Protein AF-A0AAD9Y2F9-F1 (afdb_monomer)

Foldseek 3Di:
DDPDDDDDDPCPPPQWDQAPQPRHTDDYVVPDPDPRPDDDDPDPPPPCPPPPVPPPPPLPDDLVPDQDCPPPNNVVVCVVVVDHDHDPVCVVVVPPPPPPVVPPPVPPVVPD

Nearest PDB structures (foldseek):
  6exn-assembly1_c  TM=2.041E-01  e=1.389E+00  Saccharomyces cerevisiae S288C

Radius of gyration: 29.52 Å; Cα contacts (8 Å, |Δi|>4): 53; chains: 1; bounding box: 47×74×74 Å

Sequence (112 aa):
MDLSAATKGNDKKPWNPKCYNCEKIGHIAKDCRQPKKFGWKPVPERTKQASIATKTPHASLSWTGCYDDKCPTHLSDKEATGHWPTNKTLAMASRANSKLVRKTTEQLDEML

Secondary structure (DSSP, 8-state):
----------------PBPTTT--BSS-GGG--S--SS--PPPP-------------GGGS-GGG---TT-TTTHHHHHHH------TTGGGTTTSSSSSTTSSSSSSSS--

Mean predicted aligned error: 20.19 Å

Solvent-accessible surface area (backbone atoms only — not comparable to full-atom values): 7982 Å² total; per-residue (Å²): 136,87,86,80,79,86,78,79,80,79,84,74,70,83,87,63,45,61,11,83,59,79,68,47,69,74,38,46,53,89,75,50,89,64,81,76,74,71,69,91,67,81,70,75,76,75,74,77,72,67,78,74,69,72,76,69,56,77,85,80,53,58,68,91,75,58,67,62,90,81,38,82,90,44,39,70,66,36,68,75,64,74,65,79,68,76,60,77,77,55,72,74,60,72,80,77,68,78,80,67,74,68,68,66,69,71,68,66,70,80,77,115

Organism: Colletotrichum kahawae (NCBI:txid34407)

Structure (mmCIF, N/CA/C/O backbone):
data_AF-A0AAD9Y2F9-F1
#
_entry.id   AF-A0AAD9Y2F9-F1
#
loop_
_atom_site.group_PDB
_atom_site.id
_atom_site.type_symbol
_atom_site.label_atom_id
_atom_site.label_alt_id
_atom_site.label_comp_id
_atom_site.label_asym_id
_atom_site.label_entity_id
_atom_site.label_seq_id
_atom_site.pdbx_PDB_ins_code
_atom_site.Cartn_x
_atom_site.Cartn_y
_atom_site.Cartn_z
_atom_site.occupancy
_atom_site.B_iso_or_equiv
_atom_site.auth_seq_id
_atom_site.auth_comp_id
_atom_site.auth_asym_id
_atom_site.auth_atom_id
_atom_site.pdbx_PD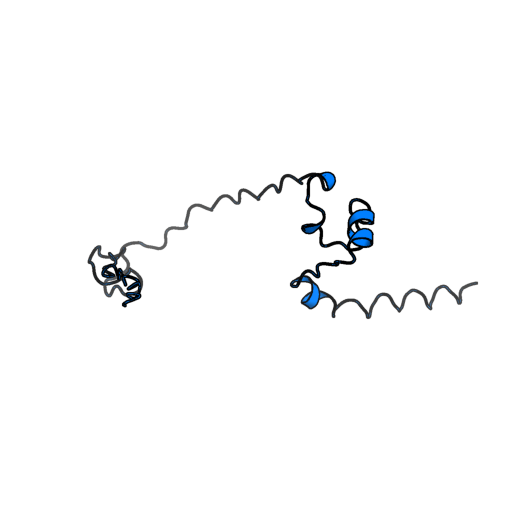B_model_num
ATOM 1 N N . MET A 1 1 ? -10.440 -57.026 0.650 1.00 55.41 1 MET A N 1
ATOM 2 C CA . MET A 1 1 ? -10.308 -56.628 2.066 1.00 55.41 1 MET A CA 1
ATOM 3 C C . MET A 1 1 ? -9.836 -55.180 2.115 1.00 55.41 1 MET A C 1
ATOM 5 O O . MET A 1 1 ? -9.142 -54.753 1.205 1.00 55.41 1 MET A O 1
ATOM 9 N N . ASP A 1 2 ? -10.340 -54.456 3.105 1.00 51.34 2 ASP A N 1
ATOM 10 C CA . ASP A 1 2 ? -10.613 -53.015 3.196 1.00 51.34 2 ASP A CA 1
ATOM 11 C C . ASP A 1 2 ? -9.397 -52.065 3.078 1.00 51.34 2 ASP A C 1
ATOM 13 O O . ASP A 1 2 ? -8.399 -52.244 3.771 1.00 51.34 2 ASP A O 1
ATOM 17 N N . LEU A 1 3 ? -9.499 -51.024 2.239 1.00 60.16 3 LEU A N 1
ATOM 18 C CA . LEU A 1 3 ? -8.598 -49.860 2.227 1.00 60.16 3 LEU A CA 1
ATOM 19 C C . LEU A 1 3 ? -9.332 -48.697 2.901 1.00 60.16 3 LEU A C 1
ATOM 21 O O . LEU A 1 3 ? -10.002 -47.895 2.249 1.00 60.16 3 LEU A O 1
ATOM 25 N N . SER A 1 4 ? -9.253 -48.655 4.227 1.00 60.12 4 SER A N 1
ATOM 26 C CA . SER A 1 4 ? -9.994 -47.708 5.052 1.00 60.12 4 SER A CA 1
ATOM 27 C C . SER A 1 4 ? -9.551 -46.261 4.794 1.00 60.12 4 SER A C 1
ATOM 29 O O . SER A 1 4 ? -8.368 -45.919 4.807 1.00 60.12 4 SER A O 1
ATOM 31 N N . ALA A 1 5 ? -10.545 -45.414 4.532 1.00 62.38 5 ALA A N 1
ATOM 32 C CA . ALA A 1 5 ? -10.428 -44.017 4.147 1.00 62.38 5 ALA A CA 1
ATOM 33 C C . ALA A 1 5 ? -9.750 -43.145 5.220 1.00 62.38 5 ALA A C 1
ATOM 35 O O . ALA A 1 5 ? -10.161 -43.119 6.379 1.00 62.38 5 ALA A O 1
ATOM 36 N N . ALA A 1 6 ? -8.758 -42.351 4.812 1.00 65.25 6 ALA A N 1
ATOM 37 C CA . ALA A 1 6 ? -8.158 -41.317 5.648 1.00 65.25 6 ALA A CA 1
ATOM 38 C C . ALA A 1 6 ? -9.165 -40.180 5.908 1.00 65.25 6 ALA A C 1
ATOM 40 O O . ALA A 1 6 ? -9.366 -39.290 5.076 1.00 65.25 6 ALA A O 1
ATOM 41 N N . THR A 1 7 ? -9.796 -40.184 7.080 1.00 61.94 7 THR A N 1
ATOM 42 C CA . THR A 1 7 ? -10.616 -39.072 7.570 1.00 61.94 7 THR A CA 1
ATOM 43 C C . THR A 1 7 ? -9.715 -37.884 7.919 1.00 61.94 7 THR A C 1
ATOM 45 O O . THR A 1 7 ? -9.055 -37.879 8.956 1.00 61.94 7 THR A O 1
ATOM 48 N N . LYS A 1 8 ? -9.673 -36.856 7.061 1.00 61.62 8 LYS A N 1
ATOM 49 C CA . LYS A 1 8 ? -9.057 -35.561 7.395 1.00 61.62 8 LYS A CA 1
ATOM 50 C C . LYS A 1 8 ? -9.873 -34.897 8.510 1.00 61.62 8 LYS A C 1
ATOM 52 O O . LYS A 1 8 ? -10.999 -34.450 8.277 1.00 61.62 8 LYS A O 1
ATOM 57 N N . GLY A 1 9 ? -9.305 -34.863 9.714 1.00 59.47 9 GLY A N 1
ATOM 58 C CA . GLY A 1 9 ? -9.855 -34.161 10.870 1.00 59.47 9 GLY A CA 1
ATOM 59 C C . GLY A 1 9 ? -10.102 -32.694 10.534 1.00 59.47 9 GLY A C 1
ATOM 60 O O . GLY A 1 9 ? -9.222 -31.987 10.052 1.00 59.47 9 GLY A O 1
ATOM 61 N N . ASN A 1 10 ? -11.341 -32.248 10.720 1.00 68.75 10 ASN A N 1
ATOM 62 C CA . ASN A 1 10 ? -11.698 -30.841 10.632 1.00 68.75 10 ASN A CA 1
ATOM 63 C C . ASN A 1 10 ? -11.527 -30.236 12.027 1.00 68.75 10 ASN A C 1
ATOM 65 O O . ASN A 1 10 ? -12.506 -30.094 12.761 1.00 68.75 10 ASN A O 1
ATOM 69 N N . ASP A 1 11 ? -10.297 -29.872 12.385 1.00 71.12 11 ASP A N 1
ATOM 70 C CA . ASP A 1 11 ? -9.984 -29.145 13.619 1.00 71.12 11 ASP A CA 1
ATOM 71 C C . ASP A 1 11 ? -10.471 -27.692 13.515 1.00 71.12 11 ASP A C 1
ATOM 73 O O . ASP A 1 11 ? -9.701 -26.733 13.406 1.00 71.12 11 ASP A O 1
ATOM 77 N N . LYS A 1 12 ? -11.793 -27.498 13.501 1.00 71.81 12 LYS A N 1
ATOM 78 C CA . LYS A 1 12 ? -12.400 -26.169 13.563 1.00 71.81 12 LYS A CA 1
ATOM 79 C C . LYS A 1 12 ? -12.254 -25.655 14.990 1.00 71.81 12 LYS A C 1
ATOM 81 O O . LYS A 1 12 ? -13.167 -25.791 15.802 1.00 71.81 12 LYS A O 1
ATOM 86 N N . LYS A 1 13 ? -11.089 -25.082 15.308 1.00 78.12 13 LYS A N 1
ATOM 87 C CA . LYS A 1 13 ? -10.874 -24.387 16.582 1.00 78.12 13 LYS A CA 1
ATOM 88 C C . LYS A 1 13 ? -12.028 -23.392 16.786 1.00 78.12 13 LYS A C 1
ATOM 90 O O . LYS A 1 13 ? -12.281 -22.590 15.882 1.00 78.12 13 LYS A O 1
ATOM 95 N N . PRO A 1 14 ? -12.722 -23.412 17.937 1.00 78.12 14 PRO A N 1
ATOM 96 C CA . PRO A 1 14 ? -13.829 -22.498 18.174 1.00 78.12 14 PRO A CA 1
ATOM 97 C C . PRO A 1 14 ? -13.333 -21.048 18.095 1.00 78.12 14 PRO A C 1
ATOM 99 O O . PRO A 1 14 ? -12.415 -20.640 18.815 1.00 78.12 14 PRO A O 1
ATOM 102 N N . TRP A 1 15 ? -13.917 -20.278 17.174 1.00 83.88 15 TRP A N 1
ATOM 103 C CA . TRP A 1 15 ? -13.585 -18.874 16.945 1.00 83.88 15 TRP A CA 1
ATOM 104 C C . TRP A 1 15 ? -14.211 -18.007 18.040 1.00 83.88 15 TRP A C 1
ATOM 106 O O . TRP A 1 15 ? -15.377 -17.635 17.968 1.00 83.88 15 TRP A O 1
ATOM 116 N N . ASN A 1 16 ? -13.413 -17.683 19.057 1.00 90.06 16 ASN A N 1
ATOM 117 C CA . ASN A 1 16 ? -13.794 -16.804 20.163 1.00 90.06 16 ASN A CA 1
ATOM 118 C C . ASN A 1 16 ? -12.828 -15.609 20.236 1.00 90.06 16 ASN A C 1
ATOM 120 O O . ASN A 1 16 ? -11.913 -15.607 21.063 1.00 90.06 16 ASN A O 1
ATOM 124 N N . PRO A 1 17 ? -12.966 -14.600 19.357 1.00 93.50 17 PRO A N 1
ATOM 125 C CA . PRO A 1 17 ? -12.088 -13.438 19.368 1.00 93.50 17 PRO A CA 1
ATOM 126 C C . PRO A 1 17 ? -12.342 -12.589 20.617 1.00 93.50 17 PRO A C 1
ATOM 128 O O . PRO A 1 17 ? -13.488 -12.420 21.041 1.00 93.50 17 PRO A O 1
ATOM 131 N N . LYS A 1 18 ? -11.272 -12.031 21.191 1.00 95.56 18 LYS A N 1
ATOM 132 C CA . LYS A 1 18 ? -11.344 -11.021 22.253 1.00 95.56 18 LYS A CA 1
ATOM 133 C C . LYS A 1 18 ? -11.424 -9.632 21.619 1.00 95.56 18 LYS A C 1
ATOM 135 O O . LYS A 1 18 ? -10.593 -9.272 20.787 1.00 95.56 18 LYS A O 1
ATOM 140 N N . CYS A 1 19 ? -12.399 -8.833 22.030 1.00 94.94 19 CYS A N 1
ATOM 141 C CA . CYS A 1 19 ? -12.559 -7.468 21.557 1.00 94.94 19 CYS A CA 1
ATOM 142 C C . CYS A 1 19 ? -11.462 -6.555 22.122 1.00 94.94 19 CYS A C 1
ATOM 144 O O . CYS A 1 19 ? -11.339 -6.405 23.333 1.00 94.94 19 CYS A O 1
ATOM 146 N N . TYR A 1 20 ? -10.712 -5.866 21.260 1.00 92.75 20 TYR A N 1
ATOM 147 C CA . TYR A 1 20 ? -9.666 -4.924 21.691 1.00 92.75 20 TYR A CA 1
ATOM 148 C C . TYR A 1 20 ? -10.204 -3.602 22.267 1.00 92.75 20 TYR A C 1
ATOM 150 O O . TYR A 1 20 ? -9.432 -2.816 22.803 1.00 92.75 20 TYR A O 1
ATOM 158 N N . ASN A 1 21 ? -11.512 -3.334 22.156 1.00 93.12 21 ASN A N 1
ATOM 159 C CA . ASN A 1 21 ? -12.131 -2.126 22.712 1.00 93.12 21 ASN A CA 1
ATOM 160 C C . ASN A 1 21 ? -12.667 -2.346 24.138 1.00 93.12 21 ASN A C 1
ATOM 162 O O . ASN A 1 21 ? -12.440 -1.530 25.028 1.00 93.12 21 ASN A O 1
ATOM 166 N N . CYS A 1 22 ? -13.395 -3.444 24.365 1.00 94.25 22 CYS A N 1
ATOM 167 C CA . CYS A 1 22 ? -14.058 -3.720 25.643 1.00 94.25 22 CYS A CA 1
ATOM 168 C C . CYS A 1 22 ? -13.602 -4.998 26.349 1.00 94.25 22 CYS A C 1
ATOM 170 O O . CYS A 1 22 ? -14.128 -5.304 27.415 1.00 94.25 22 CYS A O 1
ATOM 172 N N . GLU A 1 23 ? -12.670 -5.742 25.754 1.00 92.62 23 GLU A N 1
ATOM 173 C CA . GLU A 1 23 ? -12.050 -6.952 26.310 1.00 92.62 23 GLU A CA 1
ATOM 174 C C . GLU A 1 23 ? -12.980 -8.158 26.492 1.00 92.62 23 GLU A C 1
ATOM 176 O O . GLU A 1 23 ? -12.537 -9.210 26.953 1.00 92.62 23 GLU A O 1
ATOM 181 N N . LYS A 1 24 ? -14.240 -8.050 26.058 1.00 94.31 24 LYS A N 1
ATOM 182 C CA . LYS A 1 24 ? -15.203 -9.157 26.025 1.00 94.31 24 LYS A CA 1
ATOM 183 C C . LYS A 1 24 ? -14.942 -10.075 24.829 1.00 94.31 24 LYS A C 1
ATOM 185 O O . LYS A 1 24 ? -14.500 -9.620 23.774 1.00 94.31 24 LYS A O 1
ATOM 190 N N . ILE A 1 25 ? -15.235 -11.363 24.989 1.00 94.75 25 ILE A N 1
ATOM 191 C CA . ILE A 1 25 ? -15.125 -12.367 23.922 1.00 94.75 25 ILE A CA 1
ATOM 192 C C . ILE A 1 25 ? -16.372 -12.395 23.022 1.00 94.75 25 ILE A C 1
ATOM 194 O O . ILE A 1 25 ? -17.422 -11.861 23.384 1.00 94.75 25 ILE A O 1
ATOM 198 N N . GLY A 1 26 ? -16.248 -13.009 21.843 1.00 94.62 26 GLY A N 1
ATOM 199 C CA . GLY A 1 26 ? -17.351 -13.250 20.902 1.00 94.62 26 GLY A CA 1
ATOM 200 C C . GLY A 1 26 ? -17.498 -12.203 19.793 1.00 94.62 26 GLY A C 1
ATOM 201 O O . GLY A 1 26 ? -18.324 -12.371 18.905 1.00 94.62 26 GLY A O 1
ATOM 202 N N . HIS A 1 27 ? -16.690 -11.139 19.808 1.00 95.44 27 HIS A N 1
ATOM 203 C CA . HIS A 1 27 ? -16.634 -10.139 18.738 1.00 95.44 27 HIS A CA 1
ATOM 204 C C . HIS A 1 27 ? -15.256 -9.463 18.683 1.00 95.44 27 HIS A C 1
ATOM 206 O O . HIS A 1 27 ? -14.490 -9.499 19.647 1.00 95.44 27 HIS A O 1
ATOM 212 N N . ILE A 1 28 ? -14.937 -8.821 17.558 1.00 95.00 28 ILE A N 1
ATOM 213 C CA . ILE A 1 28 ? -13.736 -7.984 17.400 1.00 95.00 28 ILE A CA 1
ATOM 214 C C . ILE A 1 28 ? -14.073 -6.505 17.635 1.00 95.00 28 ILE A C 1
ATOM 216 O O . ILE A 1 28 ? -15.235 -6.113 17.638 1.00 95.00 28 ILE A O 1
ATOM 220 N N . ALA A 1 29 ? -13.059 -5.645 17.786 1.00 93.38 29 ALA A N 1
ATOM 221 C CA . ALA A 1 29 ? -13.259 -4.211 18.046 1.00 93.38 29 ALA A CA 1
ATOM 222 C C . ALA A 1 29 ? -14.115 -3.483 16.989 1.00 93.38 29 ALA A C 1
ATOM 224 O O . ALA A 1 29 ? -14.738 -2.475 17.312 1.00 93.38 29 ALA A O 1
ATOM 225 N N . LYS A 1 30 ? -14.173 -4.007 15.755 1.00 91.38 30 LYS A N 1
ATOM 226 C CA . LYS A 1 30 ? -15.007 -3.483 14.663 1.00 91.38 30 LYS A CA 1
ATOM 227 C C . LYS A 1 30 ? -16.510 -3.609 14.948 1.00 91.38 30 LYS A C 1
ATOM 229 O O . LYS A 1 30 ? -17.252 -2.701 14.600 1.00 91.38 30 LYS A O 1
ATOM 23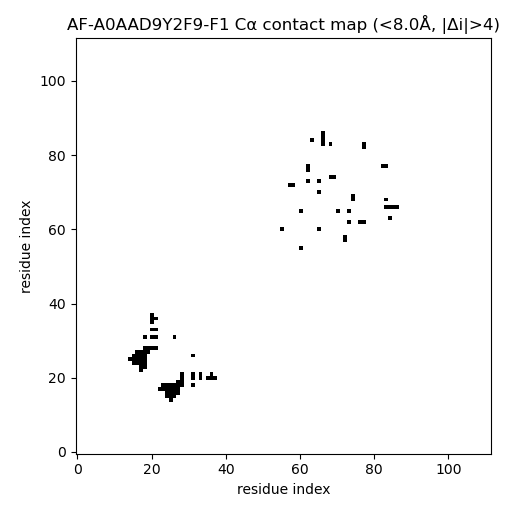4 N N . ASP A 1 31 ? -16.926 -4.684 15.615 1.00 94.56 31 ASP A N 1
ATOM 235 C CA . ASP A 1 31 ? -18.333 -4.995 15.910 1.00 94.56 31 ASP A CA 1
ATOM 236 C C . ASP A 1 31 ? -18.732 -4.597 17.345 1.00 94.56 31 ASP A C 1
ATOM 238 O O . ASP A 1 31 ? -19.791 -4.969 17.854 1.00 94.56 31 ASP A O 1
ATOM 242 N N . CYS A 1 32 ? -17.867 -3.858 18.048 1.00 94.56 32 CYS A N 1
ATOM 243 C CA . CYS A 1 32 ? -18.111 -3.454 19.425 1.00 94.56 32 CYS A CA 1
ATOM 244 C C . CYS A 1 32 ? -19.157 -2.332 19.495 1.00 94.56 32 CYS A C 1
ATOM 246 O O . CYS A 1 32 ? -18.963 -1.262 18.927 1.00 94.56 32 CYS A O 1
ATOM 248 N N . ARG A 1 33 ? -20.234 -2.545 20.263 1.00 94.56 33 ARG A N 1
ATOM 249 C CA . ARG A 1 33 ? -21.292 -1.538 20.492 1.00 94.56 33 ARG A CA 1
ATOM 250 C C . ARG A 1 33 ? -20.910 -0.434 21.486 1.00 94.56 33 ARG A C 1
ATOM 252 O O . ARG A 1 33 ? -21.650 0.529 21.638 1.00 94.56 33 ARG A O 1
ATOM 259 N N . GLN A 1 34 ? -19.799 -0.586 22.208 1.00 93.38 34 GLN A N 1
ATOM 260 C CA . GLN A 1 34 ? -19.326 0.423 23.160 1.00 93.38 34 GLN A CA 1
ATOM 261 C C . GLN A 1 34 ? -18.563 1.539 22.433 1.00 93.38 34 GLN A C 1
ATOM 263 O O . GLN A 1 34 ? -17.929 1.263 21.411 1.00 93.38 34 GLN A O 1
ATOM 268 N N . PRO A 1 35 ? -18.557 2.779 22.962 1.00 90.88 35 PRO A N 1
ATOM 269 C CA . PRO A 1 35 ? -17.735 3.849 22.404 1.00 90.88 35 PRO A CA 1
ATOM 270 C C . PRO A 1 35 ? -16.259 3.429 22.361 1.00 90.88 35 PRO A C 1
ATOM 272 O O . PRO A 1 35 ? -15.794 2.632 23.183 1.00 90.88 35 PRO A O 1
ATOM 275 N N . LYS A 1 36 ? -15.517 3.935 21.372 1.00 86.12 36 LYS A N 1
ATOM 276 C CA . LYS A 1 36 ? -14.095 3.615 21.194 1.00 86.12 36 LYS A CA 1
ATOM 277 C C . LYS A 1 36 ? -13.300 4.189 22.370 1.00 86.12 36 LYS A C 1
ATOM 279 O O . LYS A 1 36 ? -13.190 5.404 22.491 1.00 86.12 36 LYS A O 1
ATOM 284 N N . LYS A 1 37 ? -12.742 3.325 23.224 1.00 82.81 37 LYS A N 1
ATOM 285 C CA . LYS A 1 37 ? -11.901 3.728 24.366 1.00 82.81 37 LYS A CA 1
ATOM 286 C C . LYS A 1 37 ? -10.549 4.279 23.922 1.00 82.81 37 LYS A C 1
ATOM 288 O O . LYS A 1 37 ? -9.991 5.160 24.565 1.00 82.81 37 LYS A O 1
ATOM 293 N N . PHE A 1 38 ? -10.021 3.753 22.821 1.00 74.75 38 PHE A N 1
ATOM 294 C CA . PHE A 1 38 ? -8.772 4.218 22.239 1.00 74.75 38 PHE A CA 1
ATOM 295 C C . PHE A 1 38 ? -9.083 5.207 21.117 1.00 74.75 38 PHE A C 1
ATOM 297 O O . PHE A 1 38 ? -9.597 4.825 20.063 1.00 74.75 38 PHE A O 1
ATOM 304 N N . GLY A 1 39 ? -8.772 6.483 21.356 1.00 78.31 39 GLY A N 1
ATOM 305 C CA . GLY A 1 39 ? -8.651 7.469 20.287 1.00 78.31 39 GLY A CA 1
ATOM 306 C C . GLY A 1 39 ? -7.592 7.016 19.284 1.00 78.31 39 GLY A C 1
ATOM 307 O O . GLY A 1 39 ? -6.680 6.262 19.634 1.00 78.31 39 GLY A O 1
ATOM 308 N N . TRP A 1 40 ? -7.731 7.436 18.027 1.00 77.62 40 TRP A N 1
ATOM 309 C CA . TRP A 1 40 ? -6.737 7.144 17.002 1.00 77.62 40 TRP A CA 1
ATOM 310 C C . TRP A 1 40 ? -5.390 7.711 17.457 1.00 77.62 40 TRP A C 1
ATOM 312 O O . TRP A 1 40 ? -5.201 8.923 17.517 1.00 77.62 40 TRP A O 1
ATOM 322 N N . LYS A 1 41 ? -4.475 6.826 17.849 1.00 74.75 41 LYS A N 1
ATOM 323 C CA . LYS A 1 41 ? -3.086 7.192 18.085 1.00 74.75 41 LYS A CA 1
ATOM 324 C C . LYS A 1 41 ? -2.408 7.125 16.723 1.00 74.75 41 LYS A C 1
ATOM 326 O O . LYS A 1 41 ? -2.539 6.073 16.086 1.00 74.75 41 LYS A O 1
ATOM 331 N N . PRO A 1 42 ? -1.713 8.176 16.260 1.00 77.38 42 PRO A N 1
ATOM 332 C CA . PRO A 1 42 ? -0.866 8.020 15.092 1.00 77.38 42 PRO A CA 1
ATOM 333 C C . PRO A 1 42 ? 0.092 6.868 15.397 1.00 77.38 42 PRO A C 1
ATOM 335 O O . PRO A 1 42 ? 0.778 6.867 16.421 1.00 77.38 42 PRO A O 1
ATOM 338 N N . VAL A 1 43 ? 0.056 5.832 14.559 1.00 71.94 43 VAL A N 1
ATOM 339 C CA . VAL A 1 43 ? 1.061 4.768 14.608 1.00 71.94 43 VAL A CA 1
ATOM 340 C C . VAL A 1 43 ? 2.404 5.488 14.477 1.00 71.94 43 VAL A C 1
ATOM 342 O O . VAL A 1 43 ? 2.512 6.305 13.557 1.00 71.94 43 VAL A O 1
ATOM 345 N N . PRO A 1 44 ? 3.384 5.271 15.385 1.00 75.56 44 PRO A N 1
ATOM 346 C CA . PRO A 1 44 ? 4.695 5.889 15.236 1.00 75.56 44 PRO A CA 1
ATOM 347 C C . PRO A 1 44 ? 5.156 5.593 13.820 1.00 75.56 44 PRO A C 1
ATOM 349 O O . PRO A 1 44 ? 5.019 4.448 13.375 1.00 75.56 44 PRO A O 1
ATOM 352 N N . GLU A 1 45 ? 5.562 6.646 13.107 1.00 73.62 45 GLU A N 1
ATOM 353 C CA . GLU A 1 45 ? 5.890 6.574 11.692 1.00 73.62 45 GLU A CA 1
ATOM 354 C C . GLU A 1 45 ? 6.728 5.322 11.494 1.00 73.62 45 GLU A C 1
ATOM 356 O O . GLU A 1 45 ? 7.789 5.187 12.103 1.00 73.62 45 GLU A O 1
ATOM 361 N N . ARG A 1 46 ? 6.181 4.337 10.764 1.00 68.88 46 ARG A N 1
ATOM 362 C CA . ARG A 1 46 ? 6.931 3.137 10.412 1.00 68.88 46 ARG A CA 1
ATOM 363 C C . ARG A 1 46 ? 8.087 3.699 9.624 1.00 68.88 46 ARG A C 1
ATOM 365 O O . ARG A 1 46 ? 7.879 4.022 8.453 1.00 68.88 46 ARG A O 1
ATOM 372 N N . THR A 1 47 ? 9.232 3.892 10.281 1.00 64.94 47 THR A N 1
ATOM 373 C CA . THR A 1 47 ? 10.438 4.406 9.659 1.00 64.94 47 THR A CA 1
ATOM 374 C C . THR A 1 47 ? 10.554 3.579 8.412 1.00 64.94 47 THR A C 1
ATOM 376 O O . THR A 1 47 ? 10.643 2.349 8.497 1.00 64.94 47 THR A O 1
ATOM 379 N N . LYS A 1 48 ? 10.369 4.221 7.257 1.00 64.19 48 LYS A N 1
ATOM 380 C CA . LYS A 1 48 ? 10.569 3.573 5.978 1.00 64.19 48 LYS A CA 1
ATOM 381 C C . LYS A 1 48 ? 12.057 3.292 5.990 1.00 64.19 48 LYS A C 1
ATOM 383 O O . LYS A 1 48 ? 12.853 4.108 5.544 1.00 64.19 48 LYS A O 1
ATOM 388 N N . GLN A 1 49 ? 12.440 2.167 6.582 1.00 63.97 49 GLN A N 1
ATOM 389 C CA . GLN A 1 49 ? 13.632 1.461 6.200 1.00 63.97 49 GLN A CA 1
ATOM 390 C C . GLN A 1 49 ? 13.333 1.158 4.747 1.00 63.97 49 GLN A C 1
ATOM 392 O O . GLN A 1 49 ? 12.640 0.191 4.425 1.00 63.97 49 GLN A O 1
ATOM 397 N N . ALA A 1 50 ? 13.706 2.110 3.886 1.00 61.31 50 ALA A N 1
ATOM 398 C CA . ALA A 1 50 ? 13.810 1.877 2.474 1.00 61.31 50 ALA A CA 1
ATOM 399 C C . ALA A 1 50 ? 14.535 0.548 2.418 1.00 61.31 50 ALA A C 1
ATOM 401 O O . ALA A 1 50 ? 15.601 0.402 3.023 1.00 61.31 50 ALA A O 1
ATOM 402 N N . SER A 1 51 ? 13.889 -0.450 1.829 1.00 61.19 51 SER A N 1
ATOM 403 C CA . SER A 1 51 ? 14.588 -1.648 1.437 1.00 61.19 51 SER A CA 1
ATOM 404 C C . SER A 1 51 ? 15.683 -1.117 0.530 1.00 61.19 51 SER A C 1
ATOM 406 O O . SER A 1 51 ? 15.434 -0.802 -0.633 1.00 61.19 51 SER A O 1
ATOM 408 N N . ILE A 1 52 ? 16.866 -0.882 1.097 1.00 60.94 52 ILE A N 1
ATOM 409 C CA . ILE A 1 52 ? 18.085 -0.737 0.339 1.00 60.94 52 ILE A CA 1
ATOM 410 C C . ILE A 1 52 ? 18.177 -2.130 -0.239 1.00 60.94 52 ILE A C 1
ATOM 412 O O . ILE A 1 52 ? 18.628 -3.061 0.421 1.00 60.94 52 ILE A O 1
ATOM 416 N N . ALA A 1 53 ? 17.563 -2.304 -1.407 1.00 59.91 53 ALA A N 1
ATOM 417 C CA . ALA A 1 53 ? 17.791 -3.446 -2.241 1.00 59.91 53 ALA A CA 1
ATOM 418 C C . ALA A 1 53 ? 19.288 -3.364 -2.486 1.00 59.91 53 ALA A C 1
ATOM 420 O O . ALA A 1 53 ? 19.746 -2.578 -3.318 1.00 59.91 53 ALA A O 1
ATOM 421 N N . THR A 1 54 ? 20.060 -4.065 -1.656 1.00 59.19 54 THR A N 1
ATOM 422 C CA . THR A 1 54 ? 21.449 -4.355 -1.942 1.00 59.19 54 THR A CA 1
ATOM 423 C C . THR A 1 54 ? 21.381 -4.898 -3.345 1.00 59.19 54 THR A C 1
ATOM 425 O O . THR A 1 54 ? 20.713 -5.906 -3.569 1.00 59.19 54 THR A O 1
ATOM 428 N N . LYS A 1 55 ? 21.891 -4.130 -4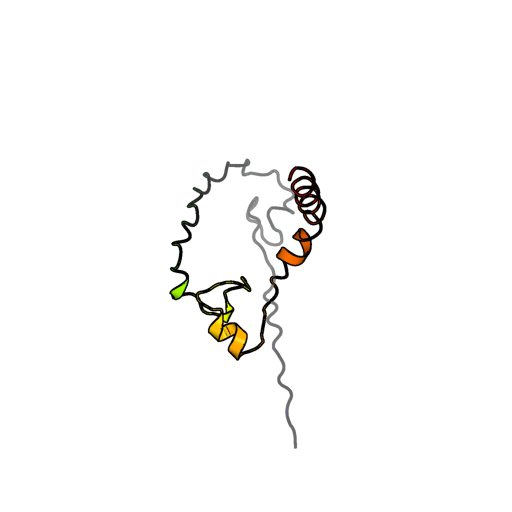.309 1.00 58.28 55 LYS A N 1
ATOM 429 C CA . LYS A 1 55 ? 21.854 -4.507 -5.713 1.00 58.28 55 LYS A CA 1
ATOM 430 C C . LYS A 1 55 ? 22.649 -5.798 -5.778 1.00 58.28 55 LYS A C 1
ATOM 432 O O . LYS A 1 55 ? 23.875 -5.752 -5.799 1.00 58.28 55 LYS A O 1
ATOM 437 N N . THR A 1 56 ? 21.966 -6.934 -5.684 1.00 63.53 56 THR A N 1
ATOM 438 C CA . THR A 1 56 ? 22.567 -8.237 -5.896 1.00 63.53 56 THR A CA 1
ATOM 439 C C . THR A 1 56 ? 23.245 -8.116 -7.252 1.00 63.53 56 THR A C 1
ATOM 441 O O . THR A 1 56 ? 22.566 -7.721 -8.208 1.00 63.53 56 THR A O 1
ATOM 444 N N . PRO A 1 57 ? 24.575 -8.289 -7.336 1.00 73.62 57 PRO A N 1
ATOM 445 C CA . PRO A 1 57 ? 25.263 -8.102 -8.600 1.00 73.62 57 PRO A CA 1
ATOM 446 C C . PRO A 1 57 ? 24.579 -9.000 -9.630 1.00 73.62 57 PRO A C 1
ATOM 448 O O . PRO A 1 57 ? 24.274 -10.148 -9.334 1.00 73.62 57 PRO A O 1
ATOM 451 N N . HIS A 1 58 ? 24.282 -8.470 -10.817 1.00 64.88 58 HIS A N 1
ATOM 452 C CA . HIS A 1 58 ? 23.454 -9.164 -11.815 1.00 64.88 58 HIS A CA 1
ATOM 453 C C . HIS A 1 58 ? 23.969 -10.577 -12.152 1.00 64.88 58 HIS A C 1
ATOM 455 O O . HIS A 1 58 ? 23.181 -11.442 -12.504 1.00 64.88 58 HIS A O 1
ATOM 461 N N . ALA A 1 59 ? 25.272 -10.818 -11.966 1.00 65.81 59 ALA A N 1
ATOM 462 C CA . ALA A 1 59 ? 25.928 -12.112 -12.128 1.00 65.81 59 ALA A CA 1
ATOM 463 C C . ALA A 1 59 ? 25.541 -13.179 -11.083 1.00 65.81 59 ALA A C 1
ATOM 465 O O . ALA A 1 59 ? 25.727 -14.363 -11.342 1.00 65.81 59 ALA A O 1
ATOM 466 N N . SER A 1 60 ? 25.033 -12.801 -9.905 1.00 74.12 60 SER A N 1
ATOM 467 C CA . SER A 1 60 ? 24.613 -13.747 -8.860 1.00 74.12 60 SER A CA 1
ATOM 468 C C . SER A 1 60 ? 23.104 -14.011 -8.840 1.00 74.12 60 SER A C 1
ATOM 470 O O . SER A 1 60 ? 22.617 -14.742 -7.976 1.00 74.12 60 SER A O 1
ATOM 472 N N . LEU A 1 61 ? 22.355 -13.451 -9.796 1.00 71.81 61 LEU A N 1
ATOM 473 C CA . LEU A 1 61 ? 20.965 -13.819 -10.047 1.00 71.81 61 LEU A CA 1
ATOM 474 C C . LEU A 1 61 ? 20.922 -15.038 -10.980 1.00 71.81 61 LEU A C 1
ATOM 476 O O . LEU A 1 61 ? 21.678 -15.132 -11.942 1.00 71.81 61 LEU A O 1
ATOM 480 N N . SER A 1 62 ? 20.020 -15.981 -10.702 1.00 79.12 62 SER A N 1
ATOM 481 C CA . SER A 1 62 ? 19.758 -17.102 -11.613 1.00 79.12 62 SER A CA 1
ATOM 482 C C . SER A 1 62 ? 19.212 -16.584 -12.947 1.00 79.12 62 SER A C 1
ATOM 484 O O . SER A 1 62 ? 18.328 -15.723 -12.954 1.00 79.12 62 SER A O 1
ATOM 486 N N . TRP A 1 63 ? 19.653 -17.165 -14.068 1.00 73.44 63 TRP A N 1
ATOM 487 C CA . TRP A 1 63 ? 19.197 -16.811 -15.422 1.00 73.44 63 TRP A CA 1
ATOM 488 C C . TRP A 1 63 ? 17.666 -16.923 -15.596 1.00 73.44 63 TRP A C 1
ATOM 490 O O . TRP A 1 63 ? 17.064 -16.174 -16.371 1.00 73.44 63 TRP A O 1
ATOM 500 N N . THR A 1 64 ? 17.018 -17.800 -14.817 1.00 78.75 64 THR A N 1
ATOM 501 C CA . THR A 1 64 ? 15.554 -17.974 -14.748 1.00 78.75 64 THR A CA 1
ATOM 502 C C . THR A 1 64 ? 14.817 -16.850 -14.013 1.00 78.75 64 THR A C 1
ATOM 504 O O . THR A 1 64 ? 13.603 -16.723 -14.153 1.00 78.75 64 THR A O 1
ATOM 507 N N . GLY A 1 65 ? 15.526 -16.028 -13.237 1.00 73.81 65 GLY A N 1
ATOM 508 C CA . GLY A 1 65 ? 14.988 -14.850 -12.550 1.00 73.81 65 GLY A CA 1
ATOM 509 C C . GLY A 1 65 ? 15.177 -13.539 -13.320 1.00 73.81 65 GLY A C 1
ATOM 510 O O . GLY A 1 65 ? 14.650 -12.511 -12.897 1.00 73.81 65 GLY A O 1
ATOM 511 N N . CYS A 1 66 ? 15.919 -13.556 -14.434 1.00 77.69 66 CYS A N 1
ATOM 512 C CA . CYS A 1 66 ? 16.141 -12.397 -15.294 1.00 77.69 66 CYS A CA 1
ATOM 513 C C . CYS A 1 66 ? 15.093 -12.363 -16.418 1.00 77.69 66 CYS A C 1
ATOM 515 O O . CYS A 1 66 ? 15.044 -13.271 -17.249 1.00 77.69 66 CYS A O 1
ATOM 517 N N . TYR A 1 67 ? 14.265 -11.315 -16.445 1.00 72.25 67 TYR A N 1
ATOM 518 C CA . TYR A 1 67 ? 13.169 -11.144 -17.413 1.00 72.25 67 TYR A CA 1
ATOM 519 C C . TYR A 1 67 ? 13.538 -10.258 -18.614 1.00 72.25 67 TYR A C 1
ATOM 521 O O . TYR A 1 67 ? 12.681 -9.985 -19.446 1.00 72.25 67 TYR A O 1
ATOM 529 N N . ASP A 1 68 ? 14.785 -9.792 -18.697 1.00 73.69 68 ASP A N 1
ATOM 530 C CA . ASP A 1 68 ? 15.273 -8.988 -19.815 1.00 73.69 68 ASP A CA 1
ATOM 531 C C . ASP A 1 68 ? 15.810 -9.897 -20.928 1.00 73.69 68 ASP A C 1
ATOM 533 O O . ASP A 1 68 ? 16.844 -10.555 -20.777 1.00 73.69 68 ASP A O 1
ATOM 537 N N . ASP A 1 69 ? 15.121 -9.908 -22.070 1.00 67.75 69 ASP A N 1
ATOM 538 C CA . ASP A 1 69 ? 15.429 -10.774 -23.221 1.00 67.75 69 ASP A CA 1
ATOM 539 C C . ASP A 1 69 ? 16.742 -10.404 -23.939 1.00 67.75 69 ASP A C 1
ATOM 541 O O . ASP A 1 69 ? 17.269 -11.175 -24.732 1.00 67.75 69 ASP A O 1
ATOM 545 N N . LYS A 1 70 ? 17.296 -9.219 -23.664 1.00 73.81 70 LYS A N 1
ATOM 546 C CA . LYS A 1 70 ? 18.557 -8.728 -24.251 1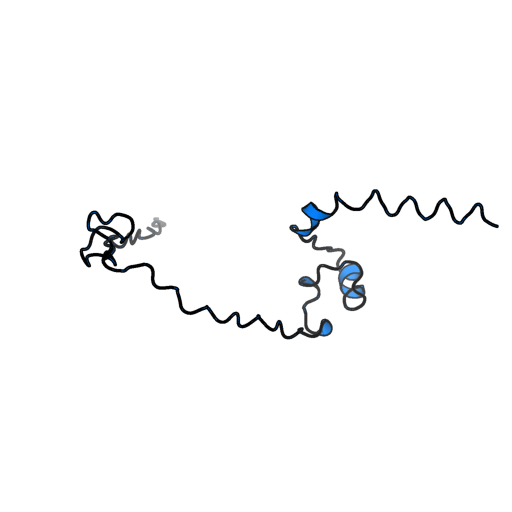.00 73.81 70 LYS A CA 1
ATOM 547 C C . LYS A 1 70 ? 19.667 -8.569 -23.214 1.00 73.81 70 LYS A C 1
ATOM 549 O O . LYS A 1 70 ? 20.589 -7.782 -23.415 1.00 73.81 70 LYS A O 1
ATOM 554 N N . CYS A 1 71 ? 19.567 -9.258 -22.077 1.00 78.38 71 CYS A N 1
ATOM 555 C CA . CYS A 1 71 ? 20.591 -9.178 -21.043 1.00 78.38 71 CYS A CA 1
ATOM 556 C C . CYS A 1 71 ? 21.873 -9.898 -21.507 1.00 78.38 71 CYS A C 1
ATOM 558 O O . CYS A 1 71 ? 21.851 -11.124 -21.626 1.00 78.38 71 CYS A O 1
ATOM 560 N N . PRO A 1 72 ? 23.003 -9.194 -21.716 1.00 79.50 72 PRO A N 1
ATOM 561 C CA . PRO A 1 72 ? 24.233 -9.804 -22.231 1.00 79.50 72 PRO A CA 1
ATOM 562 C C . PRO A 1 72 ? 24.837 -10.845 -21.275 1.00 79.50 72 PRO A C 1
ATOM 564 O O . PRO A 1 72 ? 25.599 -11.701 -21.702 1.00 79.50 72 PRO A O 1
ATOM 567 N N . THR A 1 73 ? 24.483 -10.796 -19.986 1.00 77.81 73 THR A N 1
ATOM 568 C CA . THR A 1 73 ? 24.962 -11.728 -18.952 1.00 77.81 73 THR A CA 1
ATOM 569 C C . THR A 1 73 ? 24.273 -13.095 -19.002 1.00 77.81 73 THR A C 1
ATOM 571 O O . THR A 1 73 ? 24.865 -14.073 -18.565 1.00 77.81 73 THR A O 1
ATOM 574 N N . HIS A 1 74 ? 23.047 -13.180 -19.532 1.00 80.25 74 HIS A N 1
ATOM 575 C CA . HIS A 1 74 ? 22.263 -14.425 -19.591 1.00 80.25 74 HIS A CA 1
ATOM 576 C C . HIS A 1 74 ? 21.787 -14.769 -21.010 1.00 80.25 74 HIS A C 1
ATOM 578 O O . HIS A 1 74 ? 20.922 -15.628 -21.173 1.00 80.25 74 HIS A O 1
ATOM 584 N N . LEU A 1 75 ? 22.305 -14.085 -22.037 1.00 78.69 75 LEU A N 1
ATOM 585 C CA . LEU A 1 75 ? 21.874 -14.259 -23.425 1.00 78.69 75 LEU A CA 1
ATOM 586 C C . LEU A 1 75 ? 22.139 -15.690 -23.908 1.00 78.69 75 LEU A C 1
ATOM 588 O O . LEU A 1 75 ? 21.216 -16.358 -24.362 1.00 78.69 75 LEU A O 1
ATOM 592 N N . SER A 1 76 ? 23.356 -16.193 -23.696 1.00 77.44 76 SER A N 1
ATOM 593 C CA . SER A 1 76 ? 23.760 -17.535 -24.126 1.00 77.44 76 SER A CA 1
ATOM 594 C C . SER A 1 76 ? 22.920 -18.645 -23.481 1.00 77.44 76 SER A C 1
ATOM 596 O O . SER A 1 76 ? 22.508 -19.583 -24.160 1.00 77.44 76 SER A O 1
ATOM 598 N N . ASP A 1 77 ? 22.608 -18.529 -22.184 1.00 75.56 77 ASP A N 1
ATOM 599 C CA . ASP A 1 77 ? 21.787 -19.512 -21.459 1.00 75.56 77 ASP A CA 1
ATOM 600 C C . ASP A 1 77 ? 20.317 -19.509 -21.926 1.00 75.56 77 ASP A C 1
ATOM 602 O O . ASP A 1 77 ? 19.649 -20.549 -21.950 1.00 75.56 77 ASP A O 1
ATOM 606 N N . LYS A 1 78 ? 19.802 -18.340 -22.330 1.00 73.06 78 LYS A N 1
ATOM 607 C CA . LYS A 1 78 ? 18.441 -18.191 -22.871 1.00 73.06 78 LYS A CA 1
ATOM 608 C C . LYS A 1 78 ? 18.336 -18.730 -24.296 1.00 73.06 78 LYS A C 1
ATOM 610 O O . LYS A 1 78 ? 17.380 -19.444 -24.601 1.00 73.06 78 LYS A O 1
ATOM 615 N N . GLU A 1 79 ? 19.328 -18.460 -25.142 1.00 76.00 79 GLU A N 1
ATOM 616 C CA . GLU A 1 79 ? 19.394 -19.009 -26.503 1.00 76.00 79 GLU A CA 1
ATOM 617 C C . GLU A 1 79 ? 19.530 -20.537 -26.496 1.00 76.00 79 GLU A C 1
ATOM 619 O O . GLU A 1 79 ? 18.905 -21.211 -27.313 1.00 76.00 79 GLU A O 1
ATOM 624 N N . ALA A 1 80 ? 20.258 -21.098 -25.526 1.00 74.38 80 ALA A N 1
ATOM 625 C CA . ALA A 1 80 ? 20.428 -22.544 -25.389 1.00 74.38 80 ALA A CA 1
ATOM 626 C C . ALA A 1 80 ? 19.143 -23.288 -24.976 1.00 74.38 80 ALA A C 1
ATOM 628 O O . ALA A 1 80 ? 18.984 -24.467 -25.289 1.00 74.38 80 ALA A O 1
ATOM 629 N N . THR A 1 81 ? 18.227 -22.626 -24.261 1.00 69.81 81 THR A N 1
ATOM 630 C CA . THR A 1 81 ? 17.022 -23.260 -23.692 1.00 69.81 81 THR A CA 1
ATOM 631 C C . THR A 1 81 ? 15.729 -22.882 -24.411 1.00 69.81 81 THR A C 1
ATOM 633 O O . THR A 1 81 ? 14.709 -23.546 -24.216 1.00 69.81 81 THR A O 1
ATOM 636 N N . GLY A 1 82 ? 15.740 -21.824 -25.230 1.00 68.62 82 GLY A N 1
ATOM 637 C CA . GLY A 1 82 ? 14.575 -21.356 -25.987 1.00 68.62 82 GLY A CA 1
ATOM 638 C C . GLY A 1 82 ? 13.403 -20.883 -25.114 1.00 68.62 82 GLY A C 1
ATOM 639 O O . GLY A 1 82 ? 12.291 -20.716 -25.617 1.00 68.62 82 GLY A O 1
ATOM 640 N N . HIS A 1 83 ? 13.621 -20.684 -23.809 1.00 65.81 83 HIS A N 1
ATOM 641 C CA . HIS A 1 83 ? 12.581 -20.326 -22.851 1.00 65.81 83 HIS A CA 1
ATOM 642 C C . HIS A 1 83 ? 12.683 -18.855 -22.430 1.00 65.81 83 HIS A C 1
ATOM 644 O O . HIS A 1 83 ? 13.603 -18.454 -21.716 1.00 65.81 83 HIS A O 1
ATOM 650 N N . TRP A 1 84 ? 11.681 -18.068 -22.827 1.00 66.50 84 TRP A N 1
ATOM 651 C CA . TRP A 1 84 ? 11.605 -16.625 -22.589 1.00 66.50 84 TRP A CA 1
ATOM 652 C C . TRP A 1 84 ? 10.466 -16.312 -21.602 1.00 66.50 84 TRP A C 1
ATOM 654 O O . TRP A 1 84 ? 9.293 -16.297 -21.994 1.00 66.50 84 TRP A O 1
ATOM 664 N N . PRO A 1 85 ? 10.752 -16.117 -20.300 1.00 61.00 85 PRO A N 1
ATOM 665 C CA . PRO A 1 85 ? 9.714 -15.857 -19.311 1.00 61.00 85 PRO A CA 1
ATOM 666 C C . PRO A 1 85 ? 9.163 -14.433 -19.472 1.00 61.00 85 PRO A C 1
ATOM 668 O O . PRO A 1 85 ? 9.808 -13.452 -19.119 1.00 61.00 85 PRO A O 1
ATOM 671 N N . THR A 1 86 ? 7.930 -14.293 -19.958 1.00 59.72 86 THR A N 1
ATOM 672 C CA . THR A 1 86 ? 7.276 -12.980 -20.054 1.00 59.72 86 THR A CA 1
ATOM 673 C C . THR A 1 86 ? 6.816 -12.504 -18.674 1.00 59.72 86 THR A C 1
ATOM 675 O O . THR A 1 86 ? 5.998 -13.168 -18.021 1.00 59.72 86 THR A O 1
ATOM 678 N N . ASN A 1 87 ? 7.272 -11.330 -18.228 1.00 58.72 87 ASN A N 1
ATOM 679 C CA . ASN A 1 87 ? 6.748 -10.718 -17.009 1.00 58.72 87 ASN A CA 1
ATOM 680 C C . ASN A 1 87 ? 5.299 -10.251 -17.239 1.00 58.72 87 ASN A C 1
ATOM 682 O O . ASN A 1 87 ? 5.034 -9.307 -17.984 1.00 58.72 87 ASN A O 1
ATOM 686 N N . LYS A 1 88 ? 4.349 -10.905 -16.563 1.00 53.78 88 LYS A N 1
ATOM 687 C CA . LYS A 1 88 ? 2.900 -10.663 -16.697 1.00 53.78 88 LYS A CA 1
ATOM 688 C C . LYS A 1 88 ? 2.504 -9.214 -16.363 1.00 53.78 88 LYS A C 1
ATOM 690 O O . LYS A 1 88 ? 1.485 -8.729 -16.841 1.00 53.78 88 LYS A O 1
ATOM 695 N N . THR A 1 89 ? 3.324 -8.514 -15.578 1.00 53.22 89 THR A N 1
ATOM 696 C CA . THR A 1 89 ? 3.086 -7.130 -15.138 1.00 53.22 89 THR A CA 1
ATOM 697 C C . THR A 1 89 ? 3.427 -6.102 -16.223 1.00 53.22 89 THR A C 1
ATOM 699 O O . THR A 1 89 ? 2.781 -5.061 -16.300 1.00 53.22 89 THR A O 1
ATOM 702 N N . LEU A 1 90 ? 4.390 -6.397 -17.108 1.00 50.69 90 LEU A 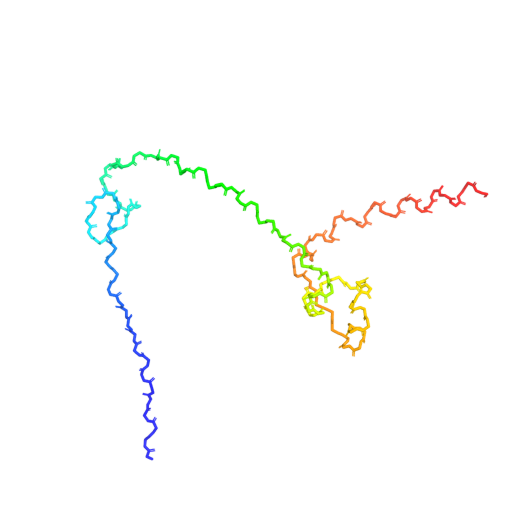N 1
ATOM 703 C CA . LEU A 1 90 ? 4.791 -5.491 -18.196 1.00 50.69 90 LEU A CA 1
ATOM 704 C C . LEU A 1 90 ? 3.846 -5.567 -19.409 1.00 50.69 90 LEU A C 1
ATOM 706 O O . LEU A 1 90 ? 3.709 -4.589 -20.142 1.00 50.69 90 LEU A O 1
ATOM 710 N N . ALA A 1 91 ? 3.111 -6.673 -19.570 1.00 44.84 91 ALA A N 1
ATOM 711 C CA . ALA A 1 91 ? 2.137 -6.859 -20.651 1.00 44.84 91 ALA A CA 1
ATOM 712 C C . ALA A 1 91 ? 1.015 -5.792 -20.675 1.00 44.84 91 ALA A C 1
ATOM 714 O O . ALA A 1 91 ? 0.397 -5.566 -21.714 1.00 44.84 91 ALA A O 1
ATOM 715 N N . MET A 1 92 ? 0.776 -5.098 -19.554 1.00 42.59 92 MET A N 1
ATOM 716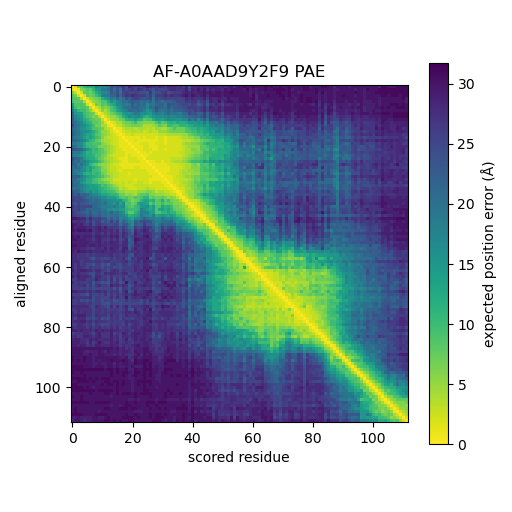 C CA . MET A 1 92 ? -0.201 -4.005 -19.440 1.00 42.59 92 MET A CA 1
ATOM 717 C C . MET A 1 92 ? 0.360 -2.632 -19.872 1.00 42.59 92 MET A C 1
ATOM 719 O O . MET A 1 92 ? -0.414 -1.735 -20.202 1.00 42.59 92 MET A O 1
ATOM 723 N N . ALA A 1 93 ? 1.686 -2.444 -19.887 1.00 47.62 93 ALA A N 1
ATOM 724 C CA . ALA A 1 93 ? 2.326 -1.144 -20.136 1.00 47.62 93 ALA A CA 1
ATOM 725 C C . ALA A 1 93 ? 2.735 -0.922 -21.606 1.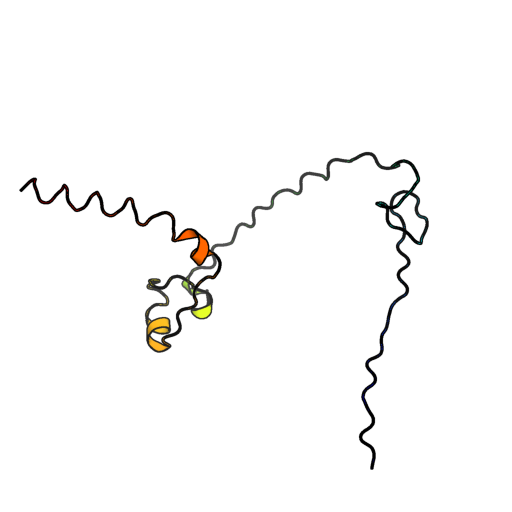00 47.62 93 ALA A C 1
ATOM 727 O O . ALA A 1 93 ? 2.931 0.214 -22.041 1.00 47.62 93 ALA A O 1
ATOM 728 N N . SER A 1 94 ? 2.813 -1.982 -22.415 1.00 46.19 94 SER A N 1
ATOM 729 C CA . SER A 1 94 ? 3.303 -1.910 -23.802 1.00 46.19 94 SER A CA 1
ATOM 730 C C . SER A 1 94 ? 2.335 -1.262 -24.807 1.00 46.19 94 SER A C 1
ATOM 732 O O . SER A 1 94 ? 2.681 -1.117 -25.977 1.00 46.19 94 SER A O 1
ATOM 734 N N . ARG A 1 95 ? 1.131 -0.835 -24.396 1.00 49.25 95 ARG A N 1
ATOM 735 C CA . ARG A 1 95 ? 0.174 -0.149 -25.292 1.00 49.25 95 ARG A CA 1
ATOM 736 C C . ARG A 1 95 ? 0.383 1.365 -25.410 1.00 49.25 95 ARG A C 1
ATOM 738 O O . ARG A 1 95 ? -0.252 1.982 -26.261 1.00 49.25 95 ARG A O 1
ATOM 745 N N . ALA A 1 96 ? 1.259 1.969 -24.606 1.00 48.50 96 ALA A N 1
ATOM 746 C CA . ALA A 1 96 ? 1.347 3.428 -24.509 1.00 48.50 96 ALA A CA 1
ATOM 747 C C . ALA A 1 96 ? 2.501 4.090 -25.288 1.00 48.50 96 ALA A C 1
ATOM 749 O O . ALA A 1 96 ? 2.570 5.314 -25.289 1.00 48.50 96 ALA A O 1
ATOM 750 N N . ASN A 1 97 ? 3.395 3.348 -25.960 1.00 49.69 97 ASN A N 1
ATOM 751 C CA . ASN A 1 97 ? 4.607 3.967 -26.530 1.00 49.69 97 ASN A CA 1
ATOM 752 C C . ASN A 1 97 ? 4.990 3.533 -27.957 1.00 49.69 97 ASN A C 1
ATOM 754 O O . ASN A 1 97 ? 6.147 3.596 -28.350 1.00 49.69 97 ASN A O 1
ATOM 758 N N . SER A 1 98 ? 4.023 3.102 -28.769 1.00 50.22 98 SER A N 1
ATOM 759 C CA . SER A 1 98 ? 4.256 2.788 -30.190 1.00 50.22 98 SER A CA 1
ATOM 760 C C . SER A 1 98 ? 3.978 3.958 -31.145 1.00 50.22 98 SER A C 1
ATOM 762 O O . SER A 1 98 ? 4.217 3.833 -32.344 1.00 50.22 98 SER A O 1
ATOM 764 N N . LYS A 1 99 ? 3.482 5.100 -30.643 1.00 44.88 99 LYS A N 1
ATOM 765 C CA . LYS A 1 99 ? 3.082 6.249 -31.480 1.00 44.88 99 LYS A CA 1
ATOM 766 C C . LYS A 1 99 ? 4.113 7.381 -31.573 1.00 4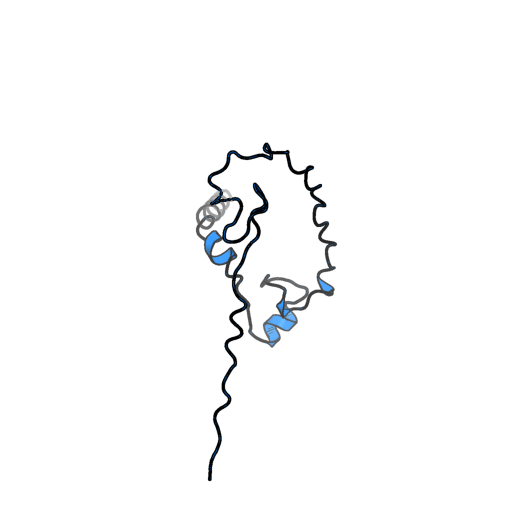4.88 99 LYS A C 1
ATOM 768 O O . LYS A 1 99 ? 3.968 8.213 -32.459 1.00 44.88 99 LYS A O 1
ATOM 773 N N . LEU A 1 100 ? 5.140 7.421 -30.715 1.00 49.66 100 LEU A N 1
ATOM 774 C CA . LEU A 1 100 ? 6.094 8.544 -30.682 1.00 49.66 100 LEU A CA 1
ATOM 775 C C . LEU A 1 100 ? 7.413 8.266 -31.426 1.00 49.66 100 LEU A C 1
ATOM 777 O O . LEU A 1 100 ? 7.974 9.175 -32.023 1.00 49.66 100 LEU A O 1
ATOM 781 N N . VAL A 1 101 ? 7.870 7.009 -31.476 1.00 48.00 101 VAL A N 1
ATOM 782 C CA . VAL A 1 101 ? 9.156 6.627 -32.104 1.00 48.00 101 VAL A CA 1
ATOM 783 C C . VAL A 1 101 ? 9.133 6.641 -33.637 1.00 48.00 101 VAL A C 1
ATOM 785 O O . VAL A 1 101 ? 10.181 6.742 -34.261 1.00 48.00 101 VAL A O 1
ATOM 788 N N . ARG A 1 102 ? 7.958 6.573 -34.274 1.00 47.47 102 ARG A N 1
ATOM 789 C CA . ARG A 1 102 ? 7.878 6.546 -35.746 1.00 47.47 102 ARG A CA 1
ATOM 790 C C . ARG A 1 102 ? 8.056 7.915 -36.404 1.00 47.47 102 ARG A C 1
ATOM 792 O O . ARG A 1 102 ? 8.328 7.964 -37.590 1.00 47.47 102 ARG A O 1
ATOM 799 N N . LYS A 1 103 ? 7.909 9.021 -35.665 1.00 47.03 103 LYS A N 1
ATOM 800 C CA . LYS A 1 103 ? 7.850 10.357 -36.282 1.00 47.03 103 LYS A CA 1
ATOM 801 C C . LYS A 1 103 ? 9.214 11.034 -36.469 1.00 47.03 103 LYS A C 1
ATOM 803 O O . LYS A 1 103 ? 9.291 12.036 -37.165 1.00 47.03 103 LYS A O 1
ATOM 808 N N . THR A 1 104 ? 10.284 10.508 -35.873 1.00 49.84 104 THR A N 1
ATOM 809 C CA . THR A 1 104 ? 11.621 11.130 -35.924 1.00 49.84 104 THR A CA 1
ATOM 810 C C . THR A 1 104 ? 12.527 10.572 -37.017 1.00 49.84 104 THR A C 1
ATOM 812 O O . THR A 1 104 ? 13.511 11.217 -37.356 1.00 49.84 104 THR A O 1
ATOM 815 N N . THR A 1 105 ? 12.221 9.401 -37.580 1.00 52.34 105 THR A N 1
ATOM 816 C CA . THR A 1 105 ? 13.064 8.775 -38.613 1.00 52.34 105 THR A CA 1
ATOM 817 C C . THR A 1 105 ? 12.721 9.218 -40.034 1.00 52.34 105 THR A C 1
ATOM 819 O O . THR A 1 105 ? 13.573 9.111 -40.899 1.00 52.34 105 THR A O 1
ATOM 822 N N . GLU A 1 106 ? 11.520 9.753 -40.282 1.00 55.34 106 GLU A N 1
ATOM 823 C CA . GLU A 1 106 ? 11.115 10.237 -41.617 1.00 55.34 106 GLU A CA 1
ATOM 824 C C . GLU A 1 106 ? 11.554 11.684 -41.913 1.00 55.34 106 GLU A C 1
ATOM 826 O O . GLU A 1 106 ? 11.470 12.120 -43.049 1.00 55.34 106 GLU A O 1
ATOM 831 N N . GLN A 1 107 ? 12.022 12.452 -40.922 1.00 53.66 107 GLN A N 1
ATOM 832 C CA . GLN A 1 107 ? 12.381 13.873 -41.105 1.00 53.66 107 GLN A CA 1
ATOM 833 C C . GLN A 1 107 ? 13.882 14.122 -41.326 1.00 53.66 107 GLN A C 1
ATOM 835 O O . GLN A 1 107 ? 14.265 15.242 -41.641 1.00 53.66 107 GLN A O 1
ATOM 840 N N . LEU A 1 108 ? 14.739 13.111 -41.148 1.00 60.12 108 LEU A N 1
ATOM 841 C CA . LEU A 1 108 ? 16.192 13.251 -41.332 1.00 60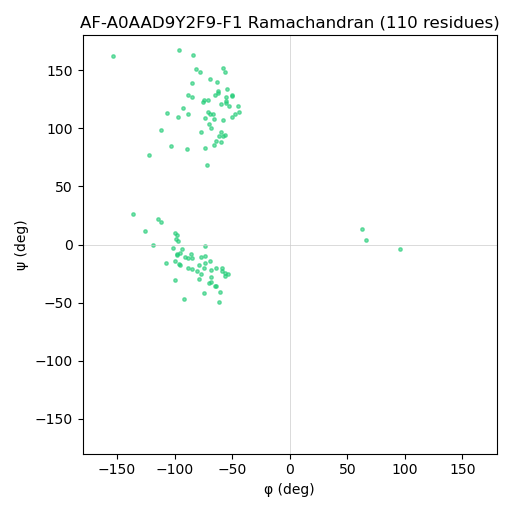.12 108 LEU A CA 1
ATOM 842 C C . LEU A 1 108 ? 16.686 12.774 -42.708 1.00 60.12 108 LEU A C 1
ATOM 844 O O . LEU A 1 108 ? 17.843 13.017 -43.030 1.00 60.12 108 LEU A O 1
ATOM 848 N N . ASP A 1 109 ? 15.825 12.147 -43.516 1.00 57.22 109 ASP A N 1
ATOM 849 C CA . ASP A 1 109 ? 16.166 11.656 -44.863 1.00 57.22 109 ASP A CA 1
ATOM 850 C C . ASP A 1 109 ? 15.897 12.698 -45.975 1.00 57.22 109 ASP A C 1
ATOM 852 O O . ASP A 1 109 ? 16.368 12.542 -47.090 1.00 57.22 109 ASP A O 1
ATOM 856 N N . GLU A 1 110 ? 15.201 13.806 -45.673 1.00 66.31 110 GLU A N 1
ATOM 857 C CA . GLU A 1 110 ? 14.954 14.922 -46.616 1.00 66.31 110 GLU A CA 1
ATOM 858 C C . GLU A 1 110 ? 15.930 16.109 -46.447 1.00 66.31 110 GLU A C 1
ATOM 860 O O . GLU A 1 110 ? 15.741 17.170 -47.041 1.00 66.31 110 GLU A O 1
ATOM 865 N N . MET A 1 111 ? 16.974 15.966 -45.623 1.00 68.31 111 MET A N 1
ATOM 866 C CA . MET A 1 111 ? 17.989 17.008 -45.385 1.00 68.31 111 MET A CA 1
ATOM 867 C C . MET A 1 111 ? 19.385 16.655 -45.931 1.00 68.31 111 MET A C 1
ATOM 869 O O . MET A 1 111 ? 20.372 17.266 -45.508 1.00 68.31 111 MET A O 1
ATOM 873 N N . LEU A 1 112 ? 19.476 15.704 -46.868 1.00 61.25 112 LEU A N 1
ATOM 874 C CA . LEU A 1 112 ? 20.689 15.426 -47.642 1.00 61.25 112 LEU A CA 1
ATOM 875 C C . LEU A 1 112 ? 20.426 15.506 -49.149 1.00 61.25 112 LEU A C 1
ATOM 877 O O . LEU A 1 112 ? 19.434 14.899 -49.601 1.00 61.25 112 LEU A O 1
#

InterPro domains:
  IPR001878 Zinc finger, CCHC-type [PF00098] (18-34)
  IPR001878 Zinc finger, CCHC-type [PS50158] (18-34)
  IPR001878 Zinc finger, CCHC-type [SM00343] (18-34)
  IPR005159 WCCH motif [PF03716] (61-84)
  IPR036875 Zinc finger, CCHC-type superfamily [SSF57756] (8-41)

pLDDT: mean 70.2, std 14.8, range [42.59, 95.56]